Protein AF-A0AAV4D8Y0-F1 (afdb_monomer)

InterPro domains:
  IPR052632 MICOS complex subunit Mic19 [PTHR21588] (66-161)

Mean predicted aligned error: 19.9 Å

Secondary structure (DSSP, 8-state):
----------------S-------HHHHHHHTTPPP----------------PPPP----HHHHHHHHHHHHHHHHHHHHHHHHHHHHHHHHHHHHHHHHHHHHHHHHHHHHHHGGG--PPTTHHHHHHHHHHHHHTTT-GGGGHHHHHHHHHHHHHHHHHHHHHHHHT--

Foldseek 3Di:
DDDDDDPPDDDDDDDDDDPDPDDDPQNVCVVVVHDGDDDDDDDDDDDDDDDDDDDDDDDPPVVVVVVVVVVVVVVVVVVVVVVVVVVVVVVVVVVVVVVVVVVVVVVVVCCVVPVPVVPPPFLVVLVVVLVVQCVVQVPNSVVSVVSVVVSVVSVVVVVVVVVVVVVVVVD

pLDDT: mean 76.77, std 21.54, range [32.72, 98.38]

Radius of gyration: 41.79 Å; Cα contacts (8 Å, |Δi|>4): 29; chains: 1; bounding box: 73×34×120 Å

Solvent-accessible surface area (backbone atoms only — not comparable to full-atom values): 10918 Å² total; per-residue (Å²): 138,87,85,81,82,81,79,81,80,82,80,82,78,90,76,78,98,65,98,67,85,83,74,51,72,68,57,55,33,53,75,72,72,46,83,83,81,84,83,78,87,81,90,87,87,87,87,84,88,82,90,77,84,86,83,90,80,85,84,74,70,64,55,62,51,51,51,50,54,50,52,51,56,48,49,56,49,51,54,53,51,54,50,51,51,50,55,51,48,54,51,48,53,52,50,51,50,52,50,51,52,53,48,53,52,52,49,52,53,48,42,69,71,49,60,74,60,72,61,72,64,84,56,50,71,41,52,51,52,39,53,52,40,44,71,75,26,73,93,50,57,72,79,38,48,68,51,45,51,52,35,51,54,47,53,51,51,49,52,54,51,58,56,54,55,56,58,63,76,75,112

Structure (mmCIF, N/CA/C/O backbone):
data_AF-A0AAV4D8Y0-F1
#
_entry.id   AF-A0AAV4D8Y0-F1
#
loop_
_atom_site.group_PDB
_atom_site.id
_atom_site.type_symbol
_atom_site.label_atom_id
_atom_site.label_alt_id
_atom_site.label_comp_id
_atom_site.label_asym_id
_atom_site.label_entity_id
_atom_site.label_seq_id
_atom_site.pdbx_PDB_ins_code
_atom_site.Cartn_x
_atom_site.Cartn_y
_atom_site.Cartn_z
_atom_site.occupancy
_atom_site.B_iso_or_equiv
_atom_site.auth_seq_id
_atom_site.auth_comp_id
_atom_site.auth_asym_id
_atom_site.auth_atom_id
_atom_site.pdbx_PDB_model_num
ATOM 1 N N . MET A 1 1 ? -6.588 17.802 -16.890 1.00 46.97 1 MET A N 1
ATOM 2 C CA . MET A 1 1 ? -7.354 17.118 -17.956 1.00 46.97 1 MET A CA 1
ATOM 3 C C . MET A 1 1 ? -6.328 16.530 -18.912 1.00 46.97 1 MET A C 1
ATOM 5 O O . MET A 1 1 ? -5.431 17.258 -19.311 1.00 46.97 1 MET A O 1
ATOM 9 N N . GLY A 1 2 ? -6.334 15.205 -19.079 1.00 45.97 2 GLY A N 1
ATOM 10 C CA . GLY A 1 2 ? -5.173 14.416 -19.502 1.00 45.97 2 GLY A CA 1
ATOM 11 C C . GLY A 1 2 ? -4.809 14.517 -20.983 1.00 45.97 2 GLY A C 1
ATOM 12 O O . GLY A 1 2 ? -5.684 14.583 -21.840 1.00 45.97 2 GLY A O 1
ATOM 13 N N . SER A 1 3 ? -3.506 14.462 -21.260 1.00 48.34 3 SER A N 1
ATOM 14 C CA . SER A 1 3 ? -2.967 14.224 -22.597 1.00 48.34 3 SER A CA 1
ATOM 15 C C . SER A 1 3 ? -2.548 12.755 -22.662 1.00 48.34 3 SER A C 1
ATOM 17 O O . SER A 1 3 ? -1.558 12.355 -22.053 1.00 48.34 3 SER A O 1
ATOM 19 N N . GLY A 1 4 ? -3.380 11.922 -23.285 1.00 46.06 4 GLY A N 1
ATOM 20 C CA . GLY A 1 4 ? -3.102 10.502 -23.472 1.00 46.06 4 GLY A CA 1
ATOM 21 C C . GLY A 1 4 ? -2.186 10.297 -24.675 1.00 46.06 4 GLY A C 1
ATOM 22 O O . GLY A 1 4 ? -2.643 10.369 -25.813 1.00 46.06 4 GLY A O 1
ATOM 23 N N . GLU A 1 5 ? -0.904 10.023 -24.437 1.00 55.03 5 GLU A N 1
ATOM 24 C CA . GLU A 1 5 ? 0.006 9.548 -25.482 1.00 55.03 5 GLU A CA 1
ATOM 25 C C . GLU A 1 5 ? -0.397 8.131 -25.917 1.00 55.03 5 GLU A C 1
ATOM 27 O O . GLU A 1 5 ? -0.249 7.148 -25.185 1.00 55.03 5 GLU A O 1
ATOM 32 N N . SER A 1 6 ? -0.943 8.032 -27.129 1.00 56.94 6 SER A N 1
ATOM 33 C CA . SER A 1 6 ? -1.314 6.771 -27.767 1.00 56.94 6 SER A CA 1
ATOM 34 C C . SER A 1 6 ? -0.055 5.986 -28.148 1.00 56.94 6 SER A C 1
ATOM 36 O O . SER A 1 6 ? 0.582 6.246 -29.170 1.00 56.94 6 SER A O 1
ATOM 38 N N . LYS A 1 7 ? 0.312 5.000 -27.325 1.00 55.62 7 LYS A N 1
ATOM 39 C CA . LYS A 1 7 ? 1.340 4.008 -27.661 1.00 55.62 7 LYS A CA 1
ATOM 40 C C . LYS A 1 7 ? 0.783 3.070 -28.732 1.00 55.62 7 LYS A C 1
ATOM 42 O O . LYS A 1 7 ? 0.141 2.071 -28.411 1.00 55.62 7 LYS A O 1
ATOM 47 N N . ARG A 1 8 ? 1.023 3.374 -30.009 1.00 61.50 8 ARG A N 1
ATOM 48 C CA . ARG A 1 8 ? 0.844 2.389 -31.084 1.00 61.50 8 ARG A CA 1
ATOM 49 C C . ARG A 1 8 ? 1.855 1.262 -30.862 1.00 61.50 8 ARG A C 1
ATOM 51 O O . ARG A 1 8 ? 3.051 1.449 -31.057 1.00 61.50 8 ARG A O 1
ATOM 58 N N . ARG A 1 9 ? 1.373 0.106 -30.402 1.00 54.34 9 ARG A N 1
ATOM 59 C CA . ARG A 1 9 ? 2.133 -1.149 -30.381 1.00 54.34 9 ARG A CA 1
ATOM 60 C C . ARG A 1 9 ? 2.332 -1.573 -31.833 1.00 54.34 9 ARG A C 1
ATOM 62 O O . ARG A 1 9 ? 1.357 -1.889 -32.506 1.00 54.34 9 ARG A O 1
ATOM 69 N N . VAL A 1 10 ? 3.568 -1.547 -32.315 1.00 51.09 10 VAL A N 1
ATOM 70 C CA . VAL A 1 10 ? 3.920 -2.205 -33.574 1.00 51.09 10 VAL A CA 1
ATOM 71 C C . VAL A 1 10 ? 4.190 -3.661 -33.220 1.00 51.09 10 VAL A C 1
ATOM 73 O O . VAL A 1 10 ? 5.147 -3.956 -32.509 1.00 51.09 10 VAL A O 1
ATOM 76 N N . ILE A 1 11 ? 3.282 -4.546 -33.622 1.00 47.44 11 ILE A N 1
ATOM 77 C CA . ILE A 1 11 ? 3.501 -5.991 -33.592 1.00 47.44 11 ILE A CA 1
ATOM 78 C C . ILE A 1 11 ? 4.113 -6.312 -34.952 1.00 47.44 11 ILE A C 1
ATOM 80 O O . ILE A 1 11 ? 3.473 -6.081 -35.975 1.00 47.44 11 ILE A O 1
ATOM 84 N N . VAL A 1 12 ? 5.374 -6.736 -34.958 1.00 51.03 12 VAL A N 1
ATOM 85 C CA . VAL A 1 12 ? 6.006 -7.301 -36.151 1.00 51.03 12 VAL A CA 1
ATOM 86 C C . VAL A 1 12 ? 5.685 -8.786 -36.100 1.00 51.03 12 VAL A C 1
ATOM 88 O O . VAL A 1 12 ? 6.145 -9.483 -35.201 1.00 51.03 12 VAL A O 1
ATOM 91 N N . GLU A 1 13 ? 4.789 -9.226 -36.977 1.00 45.06 13 GLU A N 1
ATOM 92 C CA . GLU A 1 13 ? 4.567 -10.646 -37.221 1.00 45.06 13 GLU A CA 1
ATOM 93 C C . GLU A 1 13 ? 5.652 -11.106 -38.194 1.00 45.06 13 GLU A C 1
ATOM 95 O O . GLU A 1 13 ? 5.744 -10.602 -39.315 1.00 45.06 13 GLU A O 1
ATOM 100 N N . ASP A 1 14 ? 6.509 -12.013 -37.728 1.00 46.56 14 ASP A N 1
ATOM 101 C CA . ASP A 1 14 ? 7.538 -12.645 -38.544 1.00 46.56 14 ASP A CA 1
ATOM 102 C C . ASP A 1 14 ? 6.861 -13.609 -39.527 1.00 46.56 14 ASP A C 1
ATOM 104 O O . ASP A 1 14 ? 6.425 -14.697 -39.150 1.00 46.56 14 ASP A O 1
ATOM 108 N N . ALA A 1 15 ? 6.760 -13.187 -40.787 1.00 46.94 15 ALA A N 1
ATOM 109 C CA . ALA A 1 15 ? 6.364 -14.033 -41.903 1.00 46.94 15 ALA A CA 1
ATOM 110 C C . ALA A 1 15 ? 7.580 -14.266 -42.811 1.00 46.94 15 ALA A C 1
ATOM 112 O O . ALA A 1 15 ? 8.035 -13.372 -43.520 1.00 46.94 15 ALA A O 1
ATOM 113 N N . ASP A 1 16 ? 8.094 -15.492 -42.734 1.00 49.81 16 ASP A N 1
ATOM 114 C CA . ASP A 1 16 ? 8.653 -16.263 -43.844 1.00 49.81 16 ASP A CA 1
ATOM 115 C C . ASP A 1 16 ? 9.834 -15.652 -44.634 1.00 49.81 16 ASP A C 1
ATOM 117 O O . ASP A 1 16 ? 9.692 -15.059 -45.697 1.00 49.81 16 ASP A O 1
ATOM 121 N N . GLY A 1 17 ? 11.052 -15.958 -44.178 1.00 55.72 17 GLY A N 1
ATOM 122 C CA . GLY A 1 17 ? 11.998 -16.715 -45.013 1.00 55.72 17 GLY A CA 1
ATOM 123 C C . GLY A 1 17 ? 12.727 -16.044 -46.186 1.00 55.72 17 GLY A C 1
ATOM 124 O O . GLY A 1 17 ? 13.508 -16.737 -46.831 1.00 55.72 17 GLY A O 1
ATOM 125 N N . GLU A 1 18 ? 12.572 -14.747 -46.447 1.00 50.75 18 GLU A N 1
ATOM 126 C CA . GLU A 1 18 ? 13.480 -14.009 -47.341 1.00 50.75 18 GLU A CA 1
ATOM 127 C C . GLU A 1 18 ? 13.654 -12.566 -46.843 1.00 50.75 18 GLU A C 1
ATOM 129 O O . GLU A 1 18 ? 12.883 -11.661 -47.158 1.00 50.75 18 GLU A O 1
ATOM 134 N N . GLU A 1 19 ? 14.664 -12.348 -45.994 1.00 55.25 19 GLU A N 1
ATOM 135 C CA . GLU A 1 19 ? 14.939 -11.052 -45.367 1.00 55.25 19 GLU A CA 1
ATOM 136 C C . GLU A 1 19 ? 15.612 -10.090 -46.360 1.00 55.25 19 GLU A C 1
ATOM 138 O O . GLU A 1 19 ? 16.809 -9.803 -46.315 1.00 55.25 19 GLU A O 1
ATOM 143 N N . ILE A 1 20 ? 14.817 -9.570 -47.290 1.00 54.09 20 ILE A N 1
ATOM 144 C CA . ILE A 1 20 ? 15.138 -8.357 -48.035 1.00 54.09 20 ILE A CA 1
ATOM 145 C C . ILE A 1 20 ? 14.053 -7.346 -47.688 1.00 54.09 20 ILE A C 1
ATOM 147 O O . ILE A 1 20 ? 12.992 -7.301 -48.306 1.00 54.09 20 ILE A O 1
ATOM 151 N N . VAL A 1 21 ? 14.316 -6.503 -46.685 1.00 58.12 21 VAL A N 1
ATOM 152 C CA . VAL A 1 21 ? 13.459 -5.348 -46.395 1.00 58.12 21 VAL A CA 1
ATOM 153 C C . VAL A 1 21 ? 13.584 -4.366 -47.564 1.00 58.12 21 VAL A C 1
ATOM 155 O O . VAL A 1 21 ? 14.489 -3.532 -47.611 1.00 58.12 21 VAL A O 1
ATOM 158 N N . THR A 1 22 ? 12.694 -4.473 -48.552 1.00 55.41 22 THR A N 1
ATOM 159 C CA . THR A 1 22 ? 12.616 -3.528 -49.672 1.00 55.41 22 THR A CA 1
ATOM 160 C C . THR A 1 22 ? 12.072 -2.193 -49.185 1.00 55.41 22 THR A C 1
ATOM 162 O O . THR A 1 22 ? 10.864 -1.967 -49.112 1.00 55.41 22 THR A O 1
ATOM 165 N N . VAL A 1 23 ? 12.980 -1.284 -48.851 1.00 78.88 23 VAL A N 1
ATOM 166 C CA . VAL A 1 23 ? 12.641 0.104 -48.546 1.00 78.88 23 VAL A CA 1
ATOM 167 C C . VAL A 1 23 ? 12.409 0.854 -49.860 1.00 78.88 23 VAL A C 1
ATOM 169 O O . VAL A 1 23 ? 13.246 0.827 -50.761 1.00 78.88 23 VAL A O 1
ATOM 172 N N . THR A 1 24 ? 11.265 1.528 -49.989 1.00 76.38 24 THR A N 1
ATOM 173 C CA . THR A 1 24 ? 10.950 2.325 -51.184 1.00 76.38 24 THR A CA 1
ATOM 174 C C . THR A 1 24 ? 11.845 3.565 -51.276 1.00 76.38 24 THR A C 1
ATOM 176 O O . THR A 1 24 ? 12.195 4.174 -50.267 1.00 76.38 24 THR A O 1
ATOM 179 N N . GLU A 1 25 ? 12.186 3.986 -52.497 1.00 77.81 25 GLU A N 1
ATOM 180 C CA . GLU A 1 25 ? 13.077 5.132 -52.773 1.00 77.81 25 GLU A CA 1
ATOM 181 C C . GLU A 1 25 ? 12.653 6.429 -52.049 1.00 77.81 25 GLU A C 1
ATOM 183 O O . GLU A 1 25 ? 13.491 7.221 -51.618 1.00 77.81 25 GLU A O 1
ATOM 188 N N . ALA A 1 26 ? 11.346 6.630 -51.849 1.00 73.56 26 ALA A N 1
ATOM 189 C CA . ALA A 1 26 ? 10.807 7.757 -51.084 1.00 73.56 26 ALA A CA 1
ATOM 190 C C . ALA A 1 26 ? 11.217 7.713 -49.598 1.00 73.56 26 ALA A C 1
ATOM 192 O O . ALA A 1 26 ? 11.585 8.728 -49.007 1.00 73.56 26 ALA A O 1
ATOM 193 N N . VAL A 1 27 ? 11.212 6.522 -48.991 1.00 80.00 27 VAL A N 1
ATOM 194 C CA . VAL A 1 27 ? 11.626 6.322 -47.595 1.00 80.00 27 VAL A CA 1
ATOM 195 C C . VAL A 1 27 ? 13.140 6.499 -47.454 1.00 80.00 27 VAL A C 1
ATOM 197 O O . VAL A 1 27 ? 13.592 7.150 -46.513 1.00 80.00 27 VAL A O 1
ATOM 200 N N . VAL A 1 28 ? 13.927 6.025 -48.429 1.00 81.94 28 VAL A N 1
ATOM 201 C CA . VAL A 1 28 ? 15.386 6.244 -48.464 1.00 81.94 28 VAL A CA 1
ATOM 202 C C . VAL A 1 28 ? 15.724 7.736 -48.551 1.00 81.94 28 VAL A C 1
ATOM 204 O O . VAL A 1 28 ? 16.635 8.208 -47.868 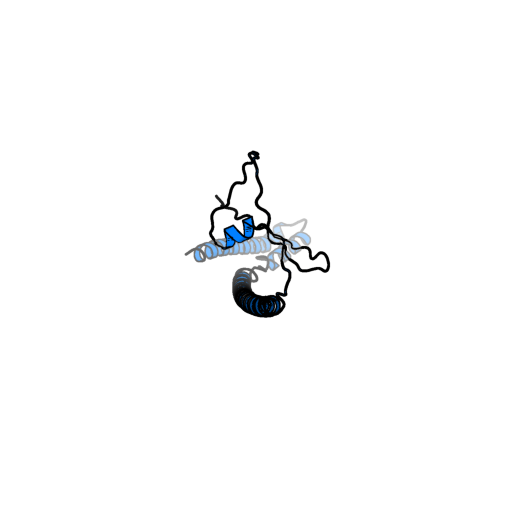1.00 81.94 28 VAL A O 1
ATOM 207 N N . ARG A 1 29 ? 14.981 8.513 -49.346 1.00 78.56 29 ARG A N 1
ATOM 208 C CA . ARG A 1 29 ? 15.179 9.968 -49.447 1.00 78.56 29 ARG A CA 1
ATOM 209 C C . ARG A 1 29 ? 14.870 10.704 -48.155 1.00 78.56 29 ARG A C 1
ATOM 211 O O . ARG A 1 29 ? 15.671 11.546 -47.751 1.00 78.56 29 ARG A O 1
ATOM 218 N N . ARG A 1 30 ? 13.790 10.328 -47.464 1.00 80.06 30 ARG A N 1
ATOM 219 C CA . ARG A 1 30 ? 13.475 10.867 -46.134 1.00 80.06 30 ARG A CA 1
ATOM 220 C C . ARG A 1 30 ? 14.550 10.535 -45.106 1.00 80.06 30 ARG A C 1
ATOM 222 O O . ARG A 1 30 ? 14.932 11.415 -44.343 1.00 80.06 30 ARG A O 1
ATOM 229 N N . MET A 1 31 ? 15.105 9.321 -45.131 1.00 82.38 31 MET A N 1
ATOM 230 C CA . MET A 1 31 ? 16.233 8.961 -44.261 1.00 82.38 31 MET A CA 1
ATOM 231 C C . MET A 1 31 ? 17.490 9.797 -44.529 1.00 82.38 31 MET A C 1
ATOM 233 O O . MET A 1 31 ? 18.245 10.074 -43.603 1.00 82.38 31 MET A O 1
ATOM 237 N N . LYS A 1 32 ? 17.706 10.227 -45.777 1.00 80.69 32 LYS A N 1
ATOM 238 C CA . LYS A 1 32 ? 18.814 11.117 -46.155 1.00 80.69 32 LYS A CA 1
ATOM 239 C C . LYS A 1 32 ? 18.500 12.609 -45.959 1.00 80.69 32 LYS A C 1
ATOM 241 O O . LYS A 1 32 ? 19.362 13.437 -46.237 1.00 80.69 32 LYS A O 1
ATOM 246 N N . GLY A 1 33 ? 17.296 12.964 -45.501 1.00 70.06 33 GLY A N 1
ATOM 247 C CA . GLY A 1 33 ? 16.866 14.355 -45.319 1.00 70.06 33 GLY A CA 1
ATOM 248 C C . GLY A 1 33 ? 16.634 15.125 -46.625 1.00 70.06 33 GLY A C 1
ATOM 249 O O . GLY A 1 33 ? 16.610 16.353 -46.605 1.00 70.06 33 GLY A O 1
ATOM 250 N N . LEU A 1 34 ? 16.480 14.429 -47.759 1.00 78.50 34 LEU A N 1
ATOM 251 C CA . LEU A 1 34 ? 16.135 15.056 -49.036 1.00 78.50 34 LEU A CA 1
ATOM 252 C C . LEU A 1 34 ? 14.609 15.226 -49.157 1.00 78.50 34 LEU A C 1
ATOM 254 O O . LEU A 1 34 ? 13.867 14.348 -48.709 1.00 78.50 34 LEU A O 1
ATOM 258 N N . PRO A 1 35 ? 14.128 16.316 -49.785 1.00 72.00 35 PRO A N 1
ATOM 259 C CA . PRO A 1 35 ? 12.701 16.519 -50.019 1.00 72.00 35 PRO A CA 1
ATOM 260 C C . PRO A 1 35 ? 12.124 15.443 -50.956 1.00 72.00 35 PRO A C 1
ATOM 262 O O . PRO A 1 35 ? 12.796 14.974 -51.881 1.00 72.00 35 PRO A O 1
ATOM 265 N N . ASP A 1 36 ? 10.871 15.049 -50.711 1.00 68.56 36 ASP A N 1
ATOM 266 C CA . ASP A 1 36 ? 10.131 14.120 -51.570 1.00 68.56 36 ASP A CA 1
ATOM 267 C C . ASP A 1 36 ? 9.883 14.754 -52.955 1.00 68.56 36 ASP A C 1
ATOM 269 O O . ASP A 1 36 ? 9.607 15.948 -53.067 1.00 68.56 36 ASP A O 1
ATOM 273 N N . ILE A 1 37 ? 10.008 13.958 -54.024 1.00 68.06 37 ILE A N 1
ATOM 274 C CA . ILE A 1 37 ? 9.764 14.426 -55.398 1.00 68.06 37 ILE A CA 1
ATOM 275 C C . ILE A 1 37 ? 8.360 13.986 -55.809 1.00 68.06 37 ILE A C 1
ATOM 277 O O . ILE A 1 37 ? 8.138 12.800 -56.065 1.00 68.06 37 ILE A O 1
ATOM 281 N N . ASP A 1 38 ? 7.433 14.937 -55.901 1.00 51.19 38 ASP A N 1
ATOM 282 C CA . ASP A 1 38 ? 6.092 14.707 -56.436 1.00 51.19 38 ASP A CA 1
ATOM 283 C C . ASP A 1 38 ? 6.166 14.332 -57.923 1.00 51.19 38 ASP A C 1
ATOM 285 O O . ASP A 1 38 ? 6.539 15.134 -58.781 1.00 51.19 38 ASP A O 1
ATOM 289 N N . LYS A 1 39 ? 5.798 13.089 -58.250 1.00 53.88 39 LYS A N 1
ATOM 290 C CA . LYS A 1 39 ? 5.548 12.667 -59.633 1.00 53.88 39 LYS A CA 1
ATOM 291 C C . LYS A 1 39 ? 4.105 13.004 -60.007 1.00 53.88 39 LYS A C 1
ATOM 293 O O . LYS A 1 39 ? 3.230 12.145 -59.948 1.00 53.88 39 LYS A O 1
ATOM 298 N N . THR A 1 40 ? 3.865 14.234 -60.449 1.00 36.59 40 THR A N 1
ATOM 299 C CA . THR A 1 40 ? 2.703 14.562 -61.286 1.00 36.59 40 THR A CA 1
ATOM 300 C C . THR A 1 40 ? 3.067 14.299 -62.747 1.00 36.59 40 THR A C 1
ATOM 302 O O . THR A 1 40 ? 4.089 14.753 -63.259 1.00 36.59 40 THR A O 1
ATOM 305 N N . GLY A 1 41 ? 2.283 13.445 -63.404 1.00 43.94 41 GLY A N 1
ATOM 306 C CA . GLY A 1 41 ? 2.549 13.006 -64.768 1.00 43.94 41 GLY A CA 1
ATOM 307 C C . GLY A 1 41 ? 2.157 14.039 -65.819 1.00 43.94 41 GLY A C 1
ATOM 308 O O . GLY A 1 41 ? 1.064 14.588 -65.755 1.00 43.94 41 GLY A O 1
ATOM 309 N N . THR A 1 42 ? 2.995 14.175 -66.852 1.00 32.94 42 THR A N 1
ATOM 310 C CA . THR A 1 42 ? 2.587 14.655 -68.180 1.00 32.94 42 THR A CA 1
ATOM 311 C C . THR A 1 42 ? 3.437 13.968 -69.252 1.00 32.94 42 THR A C 1
ATOM 313 O O . THR A 1 42 ? 4.663 13.936 -69.171 1.00 32.94 42 THR A O 1
ATOM 316 N N . LYS A 1 43 ? 2.771 13.384 -70.252 1.00 42.00 43 LYS A N 1
ATOM 317 C CA . LYS A 1 43 ? 3.369 12.839 -71.479 1.00 42.00 43 LYS A CA 1
ATOM 318 C C . LYS A 1 43 ? 3.806 13.984 -72.401 1.00 42.00 43 LYS A C 1
ATOM 320 O O . LYS A 1 43 ? 2.983 14.859 -72.630 1.00 42.00 43 LYS A O 1
ATOM 325 N N . GLN A 1 44 ? 4.973 13.892 -73.050 1.00 32.72 44 GLN A N 1
ATOM 326 C CA . GLN A 1 44 ? 5.118 14.290 -74.462 1.00 32.72 44 GLN A CA 1
ATOM 327 C C . GLN A 1 44 ? 6.378 13.691 -75.108 1.00 32.72 44 GLN A C 1
ATOM 329 O O . GLN A 1 44 ? 7.426 13.586 -74.479 1.00 32.72 44 GLN A O 1
ATOM 334 N N . ALA A 1 45 ? 6.232 13.272 -76.363 1.00 39.69 45 ALA A N 1
ATOM 335 C CA . ALA A 1 45 ? 7.221 12.594 -77.195 1.00 39.69 45 ALA A CA 1
ATOM 336 C C . ALA A 1 45 ? 7.783 13.529 -78.281 1.00 39.69 45 ALA A C 1
ATOM 338 O O . ALA A 1 45 ? 7.011 14.322 -78.814 1.00 39.69 45 ALA A O 1
ATOM 339 N N . SER A 1 46 ? 9.057 13.350 -78.671 1.00 33.22 46 SER A N 1
ATOM 340 C CA . SER A 1 46 ? 9.555 13.511 -80.059 1.00 33.22 46 SER A CA 1
ATOM 341 C C . SER A 1 46 ? 11.059 13.173 -80.198 1.00 33.22 46 SER A C 1
ATOM 343 O O . SER A 1 46 ? 11.887 13.684 -79.451 1.00 33.22 46 SER A O 1
ATOM 345 N N . HIS A 1 47 ? 11.369 12.313 -81.174 1.00 38.53 47 HIS A N 1
ATOM 346 C CA . HIS A 1 47 ? 12.663 11.764 -81.653 1.00 38.53 47 HIS A CA 1
ATOM 347 C C . HIS A 1 47 ? 13.418 12.748 -82.611 1.00 38.53 47 HIS A C 1
ATOM 349 O O . HIS A 1 47 ? 12.777 13.736 -82.971 1.00 38.53 47 HIS A O 1
ATOM 355 N N . PRO A 1 48 ? 14.689 12.537 -83.088 1.00 44.66 48 PRO A N 1
ATOM 356 C CA . PRO A 1 48 ? 15.267 11.241 -83.484 1.00 44.66 48 PRO A CA 1
ATOM 357 C C . PRO A 1 48 ? 16.771 10.949 -83.262 1.00 44.66 48 PRO A C 1
ATOM 359 O O . PRO A 1 48 ? 17.583 11.768 -82.850 1.00 44.66 48 PRO A O 1
ATOM 362 N N . SER A 1 49 ? 17.047 9.677 -83.555 1.00 38.03 49 SER A N 1
ATOM 363 C CA . SER A 1 49 ? 18.257 8.861 -83.599 1.00 38.03 49 SER A CA 1
ATOM 364 C C . SER A 1 49 ? 19.595 9.516 -83.951 1.00 38.03 49 SER A C 1
ATOM 366 O O . SER A 1 49 ? 19.740 10.120 -85.011 1.00 38.03 49 SER A O 1
ATOM 368 N N . THR A 1 50 ? 20.625 9.110 -83.204 1.00 33.38 50 THR A N 1
ATOM 369 C CA . THR A 1 50 ? 21.928 8.771 -83.791 1.00 33.38 50 THR A CA 1
ATOM 370 C C . THR A 1 50 ? 22.411 7.450 -83.203 1.00 33.38 50 THR A C 1
ATOM 372 O O . THR A 1 50 ? 22.454 7.259 -81.990 1.00 33.38 50 THR A O 1
ATOM 375 N N . ALA A 1 51 ? 22.699 6.510 -84.096 1.00 39.41 51 ALA A N 1
ATOM 376 C CA . ALA A 1 51 ? 23.137 5.161 -83.797 1.00 39.41 51 ALA A CA 1
ATOM 377 C C . ALA A 1 51 ? 24.553 5.138 -83.210 1.00 39.41 51 ALA A C 1
ATOM 379 O O . ALA A 1 51 ? 25.439 5.827 -83.710 1.00 39.41 51 ALA A O 1
ATOM 380 N N . SER A 1 52 ? 24.782 4.272 -82.223 1.00 36.56 52 SER A N 1
ATOM 381 C CA . SER A 1 52 ? 26.046 3.547 -82.040 1.00 36.56 52 SER A CA 1
ATOM 382 C C . SER A 1 52 ? 25.780 2.309 -81.185 1.00 36.56 52 SER A C 1
ATOM 384 O O . SER A 1 52 ? 25.246 2.401 -80.083 1.00 36.56 52 SER A O 1
ATOM 386 N N . ALA A 1 53 ? 26.079 1.145 -81.758 1.00 41.53 53 ALA A N 1
ATOM 387 C CA . ALA A 1 53 ? 25.886 -0.172 -81.167 1.00 41.53 53 ALA A CA 1
ATOM 388 C C . ALA A 1 53 ? 26.769 -0.390 -79.914 1.00 41.53 53 ALA A C 1
ATOM 390 O O . ALA A 1 53 ? 27.815 0.248 -79.786 1.00 41.53 53 ALA A O 1
ATOM 391 N N . PRO A 1 54 ? 26.368 -1.295 -79.001 1.00 45.69 54 PRO A N 1
ATOM 392 C CA . PRO A 1 54 ? 27.062 -1.540 -77.745 1.00 45.69 54 PRO A CA 1
ATOM 393 C C . PRO A 1 54 ? 28.249 -2.490 -77.935 1.00 45.69 54 PRO A C 1
ATOM 395 O O . PRO A 1 54 ? 28.113 -3.569 -78.509 1.00 45.69 54 PRO A O 1
ATOM 398 N N . THR A 1 55 ? 29.399 -2.126 -77.377 1.00 41.44 55 THR A N 1
ATOM 399 C CA . THR A 1 55 ? 30.521 -3.046 -77.159 1.00 41.44 55 THR A CA 1
ATOM 400 C C . THR A 1 55 ? 30.395 -3.630 -75.745 1.00 41.44 55 THR A C 1
ATOM 402 O O . THR A 1 55 ? 30.449 -2.855 -74.789 1.00 41.44 55 THR A O 1
ATOM 405 N N . PRO A 1 56 ? 30.220 -4.952 -75.551 1.00 59.31 56 PRO A N 1
ATOM 406 C CA . PRO A 1 56 ? 30.221 -5.553 -74.224 1.00 59.31 56 PRO A CA 1
ATOM 407 C C . PRO A 1 56 ? 31.605 -6.132 -73.900 1.00 59.31 56 PRO A C 1
ATOM 409 O O . PRO A 1 56 ? 32.067 -7.075 -74.539 1.00 59.31 56 PRO A O 1
ATOM 412 N N . SER A 1 57 ? 32.259 -5.593 -72.873 1.00 44.69 57 SER A N 1
ATOM 413 C CA . SER A 1 57 ? 33.400 -6.223 -72.193 1.00 44.69 57 SER A CA 1
ATOM 414 C C . SER A 1 57 ? 33.510 -5.691 -70.746 1.00 44.69 57 SER A C 1
ATOM 416 O O . SER A 1 57 ? 32.972 -4.631 -70.433 1.00 44.69 57 SER A O 1
ATOM 418 N N . PRO A 1 58 ? 34.051 -6.486 -69.806 1.00 52.94 58 PRO A N 1
ATOM 419 C CA . PRO A 1 58 ? 33.293 -6.973 -68.643 1.00 52.94 58 PRO A CA 1
ATOM 420 C C . PRO A 1 58 ? 33.461 -6.128 -67.359 1.00 52.94 58 PRO A C 1
ATOM 422 O O . PRO A 1 58 ? 34.569 -5.673 -67.078 1.00 52.94 58 PRO A O 1
ATOM 425 N N . PRO A 1 59 ? 32.432 -5.999 -66.489 1.00 55.62 59 PRO A N 1
ATOM 426 C CA . PRO A 1 59 ? 32.574 -5.404 -65.163 1.00 55.62 59 PRO A CA 1
ATOM 427 C C . PRO A 1 59 ? 32.445 -6.480 -64.073 1.00 55.62 59 PRO A C 1
ATOM 429 O O . PRO A 1 59 ? 31.372 -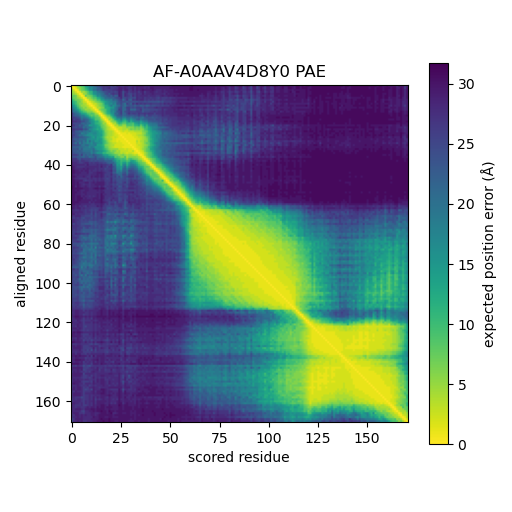6.664 -63.512 1.00 55.62 59 PRO A O 1
ATOM 432 N N . VAL A 1 60 ? 33.520 -7.207 -63.754 1.00 54.50 60 VAL A N 1
ATOM 433 C CA . VAL A 1 60 ? 33.468 -8.261 -62.706 1.00 54.50 60 VAL A CA 1
ATOM 434 C C . VAL A 1 60 ? 34.269 -7.913 -61.446 1.00 54.50 60 VAL A C 1
ATOM 436 O O . VAL A 1 60 ? 34.132 -8.581 -60.430 1.00 54.50 60 VAL A O 1
ATOM 439 N N . SER A 1 61 ? 35.066 -6.836 -61.465 1.00 61.72 61 SER A N 1
ATOM 440 C CA . SER A 1 61 ? 35.865 -6.432 -60.293 1.00 61.72 61 SER A CA 1
ATOM 441 C C . SER A 1 61 ? 35.171 -5.409 -59.387 1.00 61.72 61 SER A C 1
ATOM 443 O O . SER A 1 61 ? 35.423 -5.391 -58.188 1.00 61.72 61 SER A O 1
ATOM 445 N N . ARG A 1 62 ? 34.291 -4.560 -59.938 1.00 64.81 62 ARG A N 1
ATOM 446 C CA . ARG A 1 62 ? 33.622 -3.482 -59.181 1.00 64.81 62 ARG A CA 1
ATOM 447 C C . ARG A 1 62 ? 32.461 -3.977 -58.317 1.00 64.81 62 ARG A C 1
ATOM 449 O O . ARG A 1 62 ? 32.177 -3.371 -57.292 1.00 64.81 62 ARG A O 1
ATOM 456 N N . SER A 1 63 ? 31.803 -5.065 -58.715 1.00 73.12 63 SER A N 1
ATOM 457 C CA . SER A 1 63 ? 30.702 -5.675 -57.961 1.00 73.12 63 SER A CA 1
ATOM 458 C C . SER A 1 63 ? 31.189 -6.274 -56.641 1.00 73.12 63 SER A C 1
ATOM 460 O O . SER A 1 63 ? 30.674 -5.917 -55.593 1.00 73.12 63 SER A O 1
ATOM 462 N N . ALA A 1 64 ? 32.263 -7.069 -56.662 1.00 83.69 64 ALA A N 1
ATOM 463 C CA . ALA A 1 64 ? 32.818 -7.687 -55.454 1.00 83.69 64 ALA A CA 1
ATOM 464 C C . ALA A 1 64 ? 33.351 -6.669 -54.424 1.00 83.69 64 ALA A C 1
ATOM 466 O O . ALA A 1 64 ? 33.343 -6.925 -53.219 1.00 83.69 64 ALA A O 1
ATOM 467 N N . GLU A 1 65 ? 33.843 -5.517 -54.884 1.00 84.56 65 GLU A N 1
ATOM 468 C CA . GLU A 1 65 ? 34.290 -4.425 -54.014 1.00 84.56 65 GLU A CA 1
ATOM 469 C C . GLU A 1 65 ? 33.102 -3.669 -53.399 1.00 84.56 65 GLU A C 1
ATOM 471 O O . GLU A 1 65 ? 33.103 -3.396 -52.197 1.00 84.56 65 GLU A O 1
ATOM 476 N N . LEU A 1 66 ? 32.046 -3.432 -54.186 1.00 86.75 66 LEU A N 1
ATOM 477 C CA . LEU A 1 66 ? 30.780 -2.871 -53.714 1.00 86.75 66 LEU A CA 1
ATOM 478 C C . LEU A 1 66 ? 30.086 -3.792 -52.700 1.00 86.75 66 LEU A C 1
ATOM 480 O O . LEU A 1 66 ? 29.586 -3.313 -51.684 1.00 86.75 66 LEU A O 1
ATOM 484 N N . ASP A 1 67 ? 30.104 -5.105 -52.926 1.00 88.62 67 ASP A N 1
ATOM 485 C CA . ASP A 1 67 ? 29.533 -6.096 -52.012 1.00 88.62 67 ASP A CA 1
ATOM 486 C C . ASP A 1 67 ? 30.299 -6.133 -50.684 1.00 88.62 67 ASP A C 1
ATOM 488 O O . ASP A 1 67 ? 29.689 -6.133 -49.612 1.00 88.62 67 ASP A O 1
ATOM 492 N N . ARG A 1 68 ? 31.640 -6.074 -50.727 1.00 88.12 68 ARG A N 1
ATOM 493 C CA . ARG A 1 68 ? 32.460 -5.950 -49.512 1.00 88.12 68 ARG A CA 1
ATOM 494 C C . ARG A 1 68 ? 32.159 -4.658 -48.762 1.00 88.12 68 ARG A C 1
ATOM 496 O O . ARG A 1 68 ? 31.894 -4.727 -47.564 1.00 88.12 68 ARG A O 1
ATOM 503 N N . ALA A 1 69 ? 32.139 -3.512 -49.441 1.00 89.62 69 ALA A N 1
ATOM 504 C CA . ALA A 1 69 ? 31.814 -2.228 -48.818 1.00 89.62 69 ALA A CA 1
ATOM 505 C C . ALA A 1 69 ? 30.409 -2.241 -48.190 1.00 89.62 69 ALA A C 1
ATOM 507 O O . ALA A 1 69 ? 30.226 -1.808 -47.055 1.00 89.62 69 ALA A O 1
ATOM 508 N N . THR A 1 70 ? 29.431 -2.828 -48.881 1.00 91.94 70 THR A N 1
ATOM 509 C CA . THR A 1 70 ? 28.061 -2.981 -48.375 1.00 91.94 70 THR A CA 1
ATOM 510 C C . THR A 1 70 ? 28.013 -3.894 -47.150 1.00 91.94 70 THR A C 1
ATOM 512 O O . THR A 1 70 ? 27.311 -3.591 -46.189 1.00 91.94 70 THR A O 1
ATOM 515 N N . SER A 1 71 ? 28.775 -4.993 -47.142 1.00 91.62 71 SER A N 1
ATOM 516 C CA . SER A 1 71 ? 28.838 -5.908 -45.995 1.00 91.62 71 SER A CA 1
ATOM 517 C C . SER A 1 71 ? 29.452 -5.260 -44.750 1.00 91.62 71 SER A C 1
ATOM 519 O O . SER A 1 71 ? 29.001 -5.527 -43.640 1.00 91.62 71 SER A O 1
ATOM 521 N N . VAL A 1 72 ? 30.440 -4.376 -44.928 1.00 93.81 72 VAL A N 1
ATOM 522 C CA . VAL A 1 72 ? 31.056 -3.622 -43.828 1.00 93.81 72 VAL A CA 1
ATOM 523 C C . VAL A 1 72 ? 30.051 -2.634 -43.242 1.00 93.81 72 VAL A C 1
ATOM 525 O O . VAL A 1 72 ? 29.817 -2.662 -42.038 1.00 93.81 72 VAL A O 1
ATOM 528 N N . LEU A 1 73 ? 29.375 -1.851 -44.089 1.00 93.62 73 LEU A N 1
ATOM 529 C CA . LEU A 1 73 ? 28.352 -0.899 -43.644 1.00 93.62 73 LEU A CA 1
ATOM 530 C C . LEU A 1 73 ? 27.188 -1.584 -42.913 1.00 93.62 73 LEU A C 1
ATOM 532 O O . LEU A 1 73 ? 26.670 -1.046 -41.936 1.00 93.62 73 LEU A O 1
ATOM 536 N N . LYS A 1 74 ? 26.780 -2.778 -43.365 1.00 93.94 74 LYS A N 1
ATOM 537 C CA . LYS A 1 74 ? 25.750 -3.577 -42.684 1.00 93.94 74 LYS A CA 1
ATOM 538 C C . LYS A 1 74 ? 26.192 -3.997 -41.285 1.00 93.94 74 LYS A C 1
ATOM 540 O O . LYS A 1 74 ? 25.441 -3.778 -40.343 1.00 93.94 74 LYS A O 1
ATOM 545 N N . ARG A 1 75 ? 27.414 -4.515 -41.136 1.00 96.00 75 ARG A N 1
ATOM 546 C CA . ARG A 1 75 ? 27.957 -4.910 -39.825 1.00 96.00 75 ARG A CA 1
ATOM 547 C C . ARG A 1 75 ? 28.070 -3.733 -38.864 1.00 96.00 75 ARG A C 1
ATOM 549 O O . ARG A 1 75 ? 27.662 -3.849 -37.718 1.00 96.00 75 ARG A O 1
ATOM 556 N N . GLU A 1 76 ? 28.557 -2.584 -39.330 1.00 95.62 76 GLU A N 1
ATOM 557 C CA . GLU A 1 76 ? 28.638 -1.376 -38.498 1.00 95.62 76 GLU A CA 1
ATOM 558 C C . GLU A 1 76 ? 27.251 -0.918 -38.018 1.00 95.62 76 GLU A C 1
ATOM 560 O O . GLU A 1 76 ? 27.085 -0.513 -36.865 1.00 95.62 76 GLU A O 1
ATOM 565 N N . ALA A 1 77 ? 26.236 -1.017 -38.884 1.00 95.56 77 ALA A N 1
ATOM 566 C CA . ALA A 1 77 ? 24.856 -0.730 -38.513 1.00 95.56 77 ALA A CA 1
ATOM 567 C C . ALA A 1 77 ? 24.310 -1.756 -37.503 1.00 95.56 77 ALA A C 1
ATOM 569 O O . ALA A 1 77 ? 23.707 -1.358 -36.506 1.00 95.56 77 ALA A O 1
ATOM 570 N N . GLU A 1 78 ? 24.535 -3.052 -37.727 1.00 96.44 78 GLU A N 1
ATOM 571 C CA . GLU A 1 78 ? 24.154 -4.130 -36.804 1.00 96.44 78 GLU A CA 1
ATOM 572 C C . GLU A 1 78 ? 24.769 -3.912 -35.418 1.00 96.44 78 GLU A C 1
ATOM 574 O O . GLU A 1 78 ? 24.043 -3.880 -34.424 1.00 96.44 78 GLU A O 1
ATOM 579 N N . ASP A 1 79 ? 26.076 -3.659 -35.345 1.00 97.31 79 ASP A N 1
ATOM 580 C CA . ASP A 1 79 ? 26.789 -3.403 -34.092 1.00 97.31 79 ASP A CA 1
ATOM 581 C C . ASP A 1 79 ? 26.223 -2.181 -33.356 1.00 97.31 79 ASP A C 1
ATOM 583 O O . ASP A 1 79 ? 25.995 -2.222 -32.140 1.00 97.31 79 ASP A O 1
ATOM 587 N N . PHE A 1 80 ? 25.923 -1.105 -34.091 1.00 97.19 80 PHE A N 1
ATOM 588 C CA . PHE A 1 80 ? 25.296 0.091 -33.536 1.00 97.19 80 PHE A CA 1
ATOM 589 C C . PHE A 1 80 ? 23.915 -0.207 -32.936 1.00 97.19 80 PHE A C 1
ATOM 591 O O . PHE A 1 80 ? 23.623 0.199 -31.803 1.00 97.19 80 PHE A O 1
ATOM 598 N N . TYR A 1 81 ? 23.054 -0.929 -33.657 1.00 96.94 81 TYR A N 1
ATOM 599 C CA . TYR A 1 81 ? 21.713 -1.255 -33.171 1.00 96.94 81 TYR A CA 1
ATOM 600 C C . TYR A 1 81 ? 21.744 -2.254 -32.013 1.00 96.94 81 TYR A C 1
ATOM 602 O O . TYR A 1 81 ? 21.013 -2.070 -31.039 1.00 96.94 81 TYR A O 1
ATOM 610 N N . LEU A 1 82 ? 22.637 -3.243 -32.042 1.00 98.19 82 LEU A N 1
ATOM 611 C CA . LEU A 1 82 ? 22.847 -4.162 -30.923 1.00 98.19 82 LEU A CA 1
ATOM 612 C C . LEU A 1 82 ? 23.311 -3.421 -29.667 1.00 98.19 82 LEU A C 1
ATOM 614 O O . LEU A 1 82 ? 22.845 -3.712 -28.563 1.00 98.19 82 LEU A O 1
ATOM 618 N N . GLN A 1 83 ? 24.189 -2.425 -29.809 1.00 97.94 83 GLN A N 1
ATOM 619 C CA . GLN A 1 83 ? 24.594 -1.583 -28.686 1.00 97.94 83 GLN A CA 1
ATOM 620 C C . GLN A 1 83 ? 23.413 -0.781 -28.121 1.00 97.94 83 GLN A C 1
ATOM 622 O O . GLN A 1 83 ? 23.254 -0.704 -26.902 1.00 97.94 83 GLN A O 1
ATOM 627 N N . LYS A 1 84 ? 22.554 -0.222 -28.981 1.00 97.69 84 LYS A N 1
ATOM 628 C CA . LYS A 1 84 ? 21.339 0.486 -28.547 1.00 97.69 84 LYS A CA 1
ATOM 629 C C . LYS A 1 84 ? 20.355 -0.431 -27.830 1.00 97.69 84 LYS A C 1
ATOM 631 O O . LYS A 1 84 ? 19.797 -0.026 -26.814 1.00 97.69 84 LYS A O 1
ATOM 636 N N . ILE A 1 85 ? 20.159 -1.652 -28.326 1.00 98.31 85 ILE A N 1
ATOM 637 C CA . ILE A 1 85 ? 19.288 -2.644 -27.687 1.00 98.31 85 ILE A CA 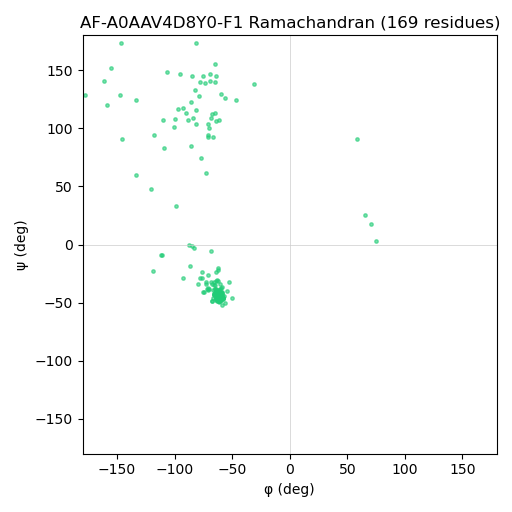1
ATOM 638 C C . ILE A 1 85 ? 19.818 -2.990 -26.295 1.00 98.31 85 ILE A C 1
ATOM 640 O O . ILE A 1 85 ? 19.041 -2.963 -25.343 1.00 98.31 85 ILE A O 1
ATOM 644 N N . ARG A 1 86 ? 21.129 -3.225 -26.151 1.00 98.25 86 ARG A N 1
ATOM 645 C CA . ARG A 1 86 ? 21.746 -3.496 -24.843 1.00 98.25 86 ARG A CA 1
ATOM 646 C C . ARG A 1 86 ? 21.551 -2.346 -23.856 1.00 98.25 86 ARG A C 1
ATOM 648 O O . ARG A 1 86 ? 21.065 -2.569 -22.756 1.00 98.25 86 ARG A O 1
ATOM 655 N N . ASP A 1 87 ? 21.819 -1.111 -24.271 1.00 98.25 87 ASP A N 1
ATOM 656 C CA . ASP A 1 87 ? 21.614 0.075 -23.425 1.00 98.25 87 ASP A CA 1
ATOM 657 C C . ASP A 1 87 ? 20.136 0.252 -23.018 1.00 98.25 87 ASP A C 1
ATOM 659 O O . ASP A 1 87 ? 19.830 0.581 -21.870 1.00 98.25 87 ASP A O 1
ATOM 663 N N . LEU A 1 88 ? 19.189 -0.022 -23.923 1.00 98.38 88 LEU A N 1
ATOM 664 C CA . LEU A 1 88 ? 17.761 -0.013 -23.593 1.00 98.38 88 LEU A CA 1
ATOM 665 C C . LEU A 1 88 ? 17.383 -1.117 -22.598 1.00 98.38 88 LEU A C 1
ATOM 667 O O . LEU A 1 88 ? 16.625 -0.850 -21.664 1.00 98.38 88 LEU A O 1
ATOM 671 N N . GLN A 1 89 ? 17.904 -2.330 -22.779 1.00 98.19 89 GLN A N 1
ATOM 672 C CA . GLN A 1 89 ? 17.682 -3.452 -21.867 1.00 98.19 89 GLN A CA 1
ATOM 673 C C . GLN A 1 89 ? 18.237 -3.146 -20.473 1.00 98.19 89 GLN A C 1
ATOM 675 O O . GLN A 1 89 ? 17.507 -3.273 -19.492 1.00 98.19 89 GLN A O 1
ATOM 680 N N . ASP A 1 90 ? 19.468 -2.643 -20.383 1.00 98.38 90 ASP A N 1
ATOM 681 C CA . ASP A 1 90 ? 20.111 -2.282 -19.116 1.00 98.38 90 ASP A CA 1
ATOM 682 C C . ASP A 1 90 ? 19.324 -1.200 -18.368 1.00 98.38 90 ASP A C 1
ATOM 684 O O . ASP A 1 90 ? 19.069 -1.308 -17.162 1.00 98.38 90 ASP A O 1
ATOM 688 N N . ARG A 1 91 ? 18.866 -0.164 -19.084 1.00 98.00 91 ARG A N 1
ATOM 689 C CA . ARG A 1 91 ? 18.000 0.877 -18.508 1.00 98.00 91 ARG A CA 1
ATOM 690 C C . ARG A 1 91 ? 16.675 0.306 -18.026 1.00 98.00 91 ARG A C 1
ATOM 692 O O . ARG A 1 91 ? 16.217 0.687 -16.952 1.00 98.00 91 ARG A O 1
ATOM 699 N N . ASN A 1 92 ? 16.061 -0.593 -18.792 1.00 98.19 92 ASN A N 1
ATOM 700 C CA . ASN A 1 92 ? 14.796 -1.214 -18.417 1.00 98.19 92 ASN A CA 1
ATOM 701 C C . ASN A 1 92 ? 14.945 -2.057 -17.144 1.00 98.19 92 ASN A C 1
ATOM 703 O O . ASN A 1 92 ? 14.173 -1.868 -16.208 1.00 98.19 92 ASN A O 1
ATOM 707 N N . ILE A 1 93 ? 15.988 -2.889 -17.069 1.00 98.38 93 ILE A N 1
ATOM 708 C CA . ILE A 1 93 ? 16.307 -3.704 -15.890 1.00 98.38 93 ILE A CA 1
ATOM 709 C C . ILE A 1 93 ? 16.537 -2.809 -14.670 1.00 98.38 93 ILE A C 1
ATOM 711 O O . ILE A 1 93 ? 15.993 -3.064 -13.594 1.00 98.38 93 ILE A O 1
ATOM 715 N N . ARG A 1 94 ? 17.303 -1.721 -14.827 1.00 97.50 94 ARG A N 1
ATOM 716 C CA . ARG A 1 94 ? 17.549 -0.766 -13.741 1.00 97.50 94 ARG A CA 1
ATOM 717 C C . ARG A 1 94 ? 16.257 -0.115 -13.250 1.00 97.50 94 ARG A C 1
ATOM 719 O O . ARG A 1 94 ? 16.057 -0.026 -12.041 1.00 97.50 94 ARG A O 1
ATOM 726 N N . LEU A 1 95 ? 15.393 0.320 -14.165 1.00 98.25 95 LEU A N 1
ATOM 727 C CA . LEU A 1 95 ? 14.102 0.913 -13.822 1.00 98.25 95 LEU A CA 1
ATOM 728 C C . LEU A 1 95 ? 13.203 -0.096 -13.108 1.00 98.25 95 LEU A C 1
ATOM 730 O O . LEU A 1 95 ? 12.695 0.212 -12.037 1.00 98.25 95 LEU A O 1
ATOM 734 N N . GLN A 1 96 ? 13.066 -1.311 -13.643 1.00 98.06 96 GLN A N 1
ATOM 735 C CA . GLN A 1 96 ? 12.285 -2.380 -13.018 1.00 98.06 96 GLN A CA 1
ATOM 736 C C . GLN A 1 96 ? 12.777 -2.681 -11.602 1.00 98.06 96 GLN A C 1
ATOM 738 O O . GLN A 1 96 ? 11.971 -2.777 -10.680 1.00 98.06 96 GLN A O 1
ATOM 743 N N . LYS A 1 97 ? 14.097 -2.768 -11.407 1.00 98.25 97 LYS A N 1
ATOM 744 C CA . LYS A 1 97 ? 14.696 -2.967 -10.086 1.00 98.25 97 LYS A CA 1
ATOM 745 C C . LYS A 1 97 ? 14.319 -1.840 -9.123 1.00 98.25 97 LYS A C 1
ATOM 747 O O . LYS A 1 97 ? 13.797 -2.118 -8.050 1.00 98.25 97 LYS A O 1
ATOM 752 N N . GLN A 1 98 ? 14.523 -0.585 -9.522 1.00 98.12 98 GLN A N 1
ATOM 753 C CA . GLN A 1 98 ? 14.182 0.574 -8.692 1.00 98.12 98 GLN A CA 1
ATOM 754 C C . GLN A 1 98 ? 12.684 0.633 -8.369 1.00 98.12 98 GLN A C 1
ATOM 756 O O . GLN A 1 98 ? 12.312 0.912 -7.232 1.00 98.12 98 GLN A O 1
ATOM 761 N N . THR A 1 99 ? 11.817 0.338 -9.340 1.00 97.81 99 THR A N 1
ATOM 762 C CA . THR A 1 99 ? 10.365 0.281 -9.137 1.00 97.81 99 THR A CA 1
ATOM 763 C C . THR A 1 99 ? 9.981 -0.812 -8.146 1.00 97.81 99 THR A C 1
ATOM 765 O O . THR A 1 99 ? 9.198 -0.548 -7.238 1.00 97.81 99 THR A O 1
ATOM 768 N N . ASN A 1 100 ? 10.550 -2.012 -8.274 1.00 97.94 100 ASN A N 1
ATOM 769 C CA . ASN A 1 100 ? 10.272 -3.118 -7.360 1.00 97.94 100 ASN A CA 1
ATOM 770 C C . ASN A 1 100 ? 10.747 -2.806 -5.933 1.00 97.94 100 ASN A C 1
ATOM 772 O O . ASN A 1 100 ? 10.023 -3.075 -4.978 1.00 97.94 100 ASN A O 1
ATOM 776 N N . GLU A 1 101 ? 11.928 -2.201 -5.784 1.00 97.62 101 GLU A N 1
ATOM 777 C CA . GLU A 1 101 ? 12.460 -1.767 -4.486 1.00 97.62 101 GLU A CA 1
ATOM 778 C C . GLU A 1 101 ? 11.557 -0.710 -3.836 1.00 97.62 101 GLU A C 1
ATOM 780 O O . GLU A 1 101 ? 11.166 -0.854 -2.679 1.00 97.62 101 GLU A O 1
ATOM 785 N N . GLN A 1 102 ? 11.160 0.323 -4.584 1.00 97.06 102 GLN A N 1
ATOM 786 C CA . GLN A 1 102 ? 10.259 1.361 -4.075 1.00 97.06 102 GLN A CA 1
ATOM 787 C C . GLN A 1 102 ? 8.869 0.818 -3.741 1.00 97.06 102 GLN A C 1
ATOM 789 O O . GLN A 1 102 ? 8.287 1.208 -2.731 1.00 97.06 102 GLN A O 1
ATOM 794 N N . PHE A 1 103 ? 8.346 -0.100 -4.553 1.00 97.94 103 PHE A N 1
ATOM 795 C CA . PHE A 1 103 ? 7.077 -0.759 -4.276 1.00 97.94 103 PHE A CA 1
ATOM 796 C C . PHE A 1 103 ? 7.148 -1.576 -2.985 1.00 97.94 103 PHE A C 1
ATOM 798 O O . PHE A 1 103 ? 6.267 -1.448 -2.142 1.00 97.94 103 PHE A O 1
ATOM 805 N N . ALA A 1 104 ? 8.213 -2.357 -2.785 1.00 96.75 104 ALA A N 1
ATOM 806 C CA . ALA A 1 104 ? 8.406 -3.123 -1.557 1.00 96.75 104 ALA A CA 1
ATOM 807 C C . ALA A 1 104 ? 8.475 -2.216 -0.316 1.00 96.75 104 ALA A C 1
ATOM 809 O O . ALA A 1 104 ? 7.863 -2.525 0.705 1.00 96.75 104 ALA A O 1
ATOM 810 N N . ILE A 1 105 ? 9.161 -1.072 -0.415 1.00 96.38 105 ILE A N 1
ATOM 811 C CA . ILE A 1 105 ? 9.204 -0.067 0.658 1.00 96.38 105 ILE A CA 1
ATOM 812 C C . ILE A 1 105 ? 7.802 0.492 0.935 1.00 96.38 105 ILE A C 1
ATOM 814 O O . ILE A 1 105 ? 7.382 0.551 2.090 1.00 96.38 105 ILE A O 1
ATOM 818 N N . ALA A 1 106 ? 7.058 0.865 -0.108 1.00 95.06 106 ALA A N 1
ATOM 819 C CA . ALA A 1 106 ? 5.704 1.395 0.033 1.00 95.06 106 ALA A CA 1
ATOM 820 C C . ALA A 1 106 ? 4.747 0.366 0.657 1.00 95.06 106 ALA A C 1
ATOM 822 O O . ALA A 1 106 ? 3.952 0.715 1.529 1.00 95.06 106 ALA A O 1
ATOM 823 N N . VAL A 1 107 ? 4.853 -0.907 0.264 1.00 94.50 107 VAL A N 1
ATOM 824 C CA . VAL A 1 107 ? 4.092 -2.007 0.869 1.00 94.50 107 VAL A CA 1
ATOM 825 C C . VAL A 1 107 ? 4.430 -2.135 2.350 1.00 94.50 107 VAL A C 1
ATOM 827 O O . VAL A 1 107 ? 3.509 -2.129 3.158 1.00 94.50 107 VAL A O 1
ATOM 830 N N . GLN A 1 108 ? 5.710 -2.153 2.734 1.00 91.25 108 GLN A N 1
ATOM 831 C CA . GLN A 1 108 ? 6.096 -2.215 4.150 1.00 91.25 108 GLN A CA 1
ATOM 832 C C . GLN A 1 108 ? 5.576 -1.019 4.960 1.00 91.25 108 GLN A C 1
ATOM 834 O O . GLN A 1 108 ? 5.172 -1.176 6.112 1.00 91.25 108 GLN A O 1
ATOM 839 N N . GLU A 1 109 ? 5.571 0.185 4.385 1.00 89.94 109 GLU A N 1
ATOM 840 C CA . GLU A 1 109 ? 5.046 1.373 5.058 1.00 89.94 109 GLU A CA 1
ATOM 841 C C . GLU A 1 109 ? 3.533 1.265 5.299 1.00 89.94 109 GLU A C 1
ATOM 843 O O . GLU A 1 109 ? 3.047 1.576 6.392 1.00 89.94 109 GLU A O 1
ATOM 848 N N . VAL A 1 110 ? 2.793 0.791 4.294 1.00 90.25 110 VAL A N 1
ATOM 849 C CA . VAL A 1 110 ? 1.357 0.517 4.404 1.00 90.25 110 VAL A CA 1
ATOM 850 C C . VAL A 1 110 ? 1.120 -0.597 5.418 1.00 90.25 110 VAL A C 1
ATOM 852 O O . VAL A 1 110 ? 0.313 -0.430 6.327 1.00 90.25 110 VAL A O 1
ATOM 855 N N . GLU A 1 111 ? 1.855 -1.701 5.348 1.00 86.12 111 GLU A N 1
ATOM 856 C CA . GLU A 1 111 ? 1.721 -2.799 6.300 1.00 86.12 111 GLU A CA 1
ATOM 857 C C . GLU A 1 111 ? 1.958 -2.327 7.737 1.00 86.12 111 GLU A C 1
ATOM 859 O O . GLU A 1 111 ? 1.128 -2.561 8.612 1.00 86.12 111 GLU A O 1
ATOM 864 N N . LYS A 1 112 ? 3.014 -1.550 7.987 1.00 84.62 112 LYS A N 1
ATOM 865 C CA . LYS A 1 112 ? 3.293 -0.983 9.314 1.00 84.62 112 LYS A CA 1
ATOM 866 C C . LYS A 1 112 ? 2.154 -0.100 9.838 1.00 84.62 112 LYS A C 1
ATOM 868 O O . LYS A 1 112 ? 1.890 -0.089 11.043 1.00 84.62 112 LYS A O 1
ATOM 873 N N . LYS A 1 113 ? 1.490 0.652 8.956 1.00 78.62 113 LYS A N 1
ATOM 874 C CA . LYS A 1 113 ? 0.373 1.543 9.310 1.00 78.62 113 LYS A CA 1
ATO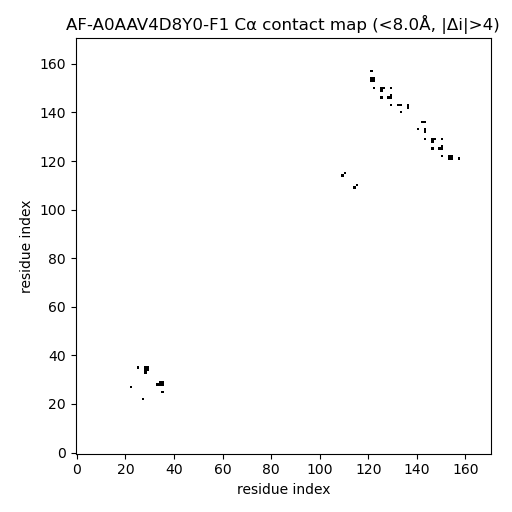M 875 C C . LYS A 1 113 ? -0.953 0.797 9.481 1.00 78.62 113 LYS A C 1
ATOM 877 O O . LYS A 1 113 ? -1.751 1.193 10.325 1.00 78.62 113 LYS A O 1
ATOM 882 N N . PHE A 1 114 ? -1.189 -0.262 8.708 1.00 74.94 114 PHE A N 1
ATOM 883 C CA . PHE A 1 114 ? -2.520 -0.856 8.552 1.00 74.94 114 PHE A CA 1
ATOM 884 C C . PHE A 1 114 ? -2.638 -2.318 9.015 1.00 74.94 114 PHE A C 1
ATOM 886 O O . PHE A 1 114 ? -3.731 -2.724 9.394 1.00 74.94 114 PHE A O 1
ATOM 893 N N . VAL A 1 115 ? -1.559 -3.106 9.087 1.00 64.00 115 VAL A N 1
ATOM 894 C CA . VAL A 1 115 ? -1.608 -4.503 9.586 1.00 64.00 115 VAL A CA 1
ATOM 895 C C . VAL A 1 115 ? -1.839 -4.553 11.103 1.00 64.00 115 VAL A C 1
ATOM 897 O O . VAL A 1 115 ? -2.508 -5.458 11.603 1.00 64.00 115 VAL A O 1
ATOM 900 N N . ASN A 1 116 ? -1.434 -3.505 11.831 1.00 56.62 116 ASN A N 1
ATOM 901 C CA . ASN A 1 116 ? -1.818 -3.295 13.235 1.00 56.62 116 ASN A CA 1
ATOM 902 C C . ASN A 1 116 ? -3.316 -2.969 13.414 1.00 56.62 116 ASN A C 1
ATOM 904 O O . ASN A 1 116 ? -3.803 -2.897 14.539 1.00 56.62 116 ASN A O 1
ATOM 908 N N . VAL A 1 117 ? -4.059 -2.797 12.313 1.00 54.59 117 VAL A N 1
ATOM 909 C CA . VAL A 1 117 ? -5.524 -2.686 12.288 1.00 54.59 117 VAL A CA 1
ATOM 910 C C . VAL A 1 117 ? -6.155 -4.035 11.914 1.00 54.59 117 VAL A C 1
ATOM 912 O O . VAL A 1 117 ? -7.256 -4.108 11.384 1.00 54.59 117 VAL A O 1
ATOM 915 N N . THR A 1 118 ? -5.539 -5.145 12.316 1.00 51.59 118 THR A N 1
ATOM 916 C CA . THR A 1 118 ? -6.333 -6.250 12.878 1.00 51.59 118 THR A CA 1
ATOM 917 C C . THR A 1 118 ? -6.794 -5.814 14.270 1.00 51.59 118 THR A C 1
ATOM 919 O O . THR A 1 118 ? -6.386 -6.350 15.295 1.00 51.59 118 THR A O 1
ATOM 922 N N . ALA A 1 119 ? -7.569 -4.726 14.314 1.00 58.94 119 ALA A N 1
ATOM 923 C CA . ALA A 1 119 ? -8.025 -4.126 15.550 1.00 58.94 119 ALA A CA 1
ATOM 924 C C . ALA A 1 119 ? -8.864 -5.178 16.269 1.00 58.94 119 ALA A C 1
ATOM 926 O O . ALA A 1 119 ? -9.969 -5.494 15.826 1.00 58.94 119 ALA A O 1
ATOM 927 N N . SER A 1 120 ? -8.310 -5.739 17.348 1.00 63.59 120 SER A N 1
ATOM 928 C CA . SER A 1 120 ? -9.084 -6.551 18.277 1.00 63.59 120 SER A CA 1
ATOM 929 C C . SER A 1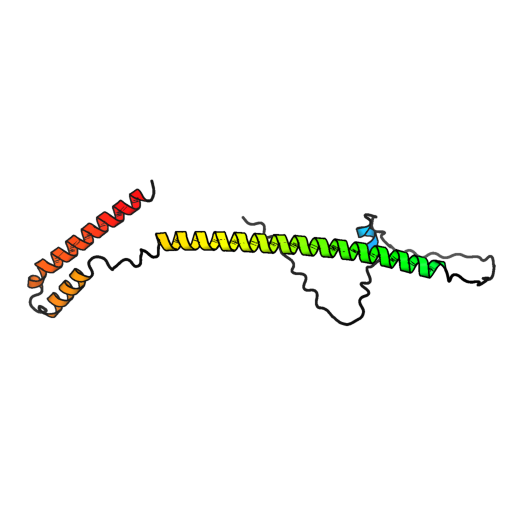 120 ? -10.378 -5.788 18.569 1.00 63.59 120 SER A C 1
ATOM 931 O O . SER A 1 120 ? -10.300 -4.591 18.890 1.00 63.59 120 SER A O 1
ATOM 933 N N . PRO A 1 121 ? -11.556 -6.399 18.346 1.00 77.12 121 PRO A N 1
ATOM 934 C CA . PRO A 1 121 ? -12.809 -5.681 18.456 1.00 77.12 121 PRO A CA 1
ATOM 935 C C . PRO A 1 121 ? -12.893 -5.060 19.848 1.00 77.12 121 PRO A C 1
ATOM 937 O O . PRO A 1 121 ? -12.673 -5.705 20.874 1.00 77.12 121 PRO A O 1
ATOM 940 N N . VAL A 1 122 ? -13.133 -3.753 19.873 1.00 86.88 122 VAL A N 1
ATOM 941 C CA . VAL A 1 122 ? -13.085 -2.981 21.109 1.00 86.88 122 VAL A CA 1
ATOM 942 C C . VAL A 1 122 ? -14.106 -3.555 22.094 1.00 86.88 122 VAL A C 1
ATOM 944 O O . VAL A 1 122 ? -15.276 -3.717 21.753 1.00 86.88 122 VAL A O 1
ATOM 947 N N . CYS A 1 123 ? -13.665 -3.830 23.324 1.00 93.38 123 CYS A N 1
ATOM 948 C CA . CYS A 1 123 ? -14.506 -4.350 24.405 1.00 93.38 123 CYS A CA 1
ATOM 949 C C . CYS A 1 123 ? -15.075 -5.764 24.157 1.00 93.38 123 CYS A C 1
ATOM 951 O O . CYS A 1 123 ? -16.106 -6.094 24.743 1.00 93.38 123 CYS A O 1
ATOM 953 N N . GLN A 1 124 ? -14.418 -6.602 23.339 1.00 92.94 124 GLN A N 1
ATOM 954 C CA . GLN A 1 124 ? -14.887 -7.953 22.981 1.00 92.94 124 GLN A CA 1
ATOM 955 C C . GLN A 1 124 ? -15.280 -8.816 24.191 1.00 92.94 124 GLN A C 1
ATOM 957 O O . GLN A 1 124 ? -16.357 -9.410 24.203 1.00 92.94 124 GLN A O 1
ATOM 962 N N . ASP A 1 125 ? -14.455 -8.843 25.240 1.00 93.38 125 ASP A N 1
ATOM 963 C CA . ASP A 1 125 ? -14.725 -9.653 26.436 1.00 93.38 125 ASP A CA 1
ATOM 964 C C . ASP A 1 125 ? -15.981 -9.189 27.183 1.00 93.38 125 ASP A C 1
ATOM 966 O O . ASP A 1 125 ? -16.760 -9.994 27.693 1.00 93.38 125 ASP A O 1
ATOM 970 N N . LEU A 1 126 ? -16.198 -7.872 27.248 1.00 95.69 126 LEU A N 1
ATOM 971 C CA . LEU A 1 126 ? -17.389 -7.295 27.869 1.00 95.69 126 LEU A CA 1
ATOM 972 C C . LEU A 1 126 ? -18.625 -7.546 27.005 1.00 95.69 126 LEU A C 1
ATOM 974 O O . LEU A 1 126 ? -19.679 -7.862 27.547 1.00 95.69 126 LEU A O 1
ATOM 978 N N . GLN A 1 127 ? -18.492 -7.474 25.678 1.00 95.56 127 GLN A N 1
ATOM 979 C CA . GLN A 1 127 ? -19.564 -7.823 24.749 1.00 95.56 127 GLN A CA 1
ATOM 980 C C . GLN A 1 127 ? -20.023 -9.274 24.952 1.00 95.56 127 GLN A C 1
ATOM 982 O O . GLN A 1 127 ? -21.225 -9.523 25.052 1.00 95.56 127 GLN A O 1
ATOM 987 N N . ALA A 1 128 ? -19.083 -10.218 25.063 1.00 96.19 128 ALA A N 1
ATOM 988 C CA . ALA A 1 128 ? -19.392 -11.623 25.319 1.00 96.19 128 ALA A CA 1
ATOM 989 C C . ALA A 1 128 ? -20.151 -11.805 26.646 1.00 96.19 128 ALA A C 1
ATOM 991 O O . ALA A 1 128 ? -21.204 -12.438 26.668 1.00 96.19 128 ALA A O 1
ATOM 992 N N . LYS A 1 129 ? -19.685 -11.164 27.726 1.00 96.69 129 LYS A N 1
ATOM 993 C CA . LYS A 1 129 ? -20.331 -11.231 29.049 1.00 96.69 129 LYS A CA 1
ATOM 994 C C . LYS A 1 129 ? -21.721 -10.593 29.086 1.00 96.69 129 LYS A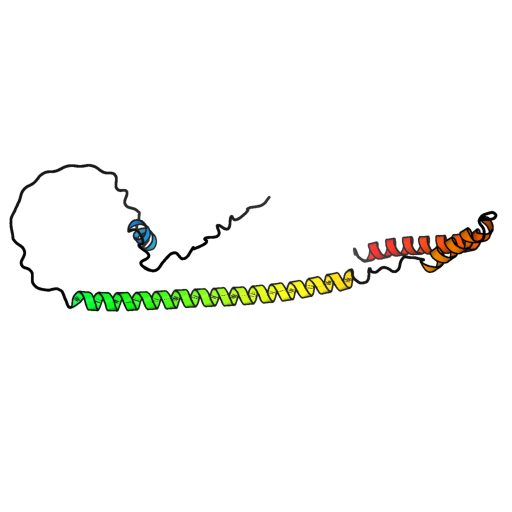 C 1
ATOM 996 O O . LYS A 1 129 ? -22.598 -11.078 29.796 1.00 96.69 129 LYS A O 1
ATOM 1001 N N . VAL A 1 130 ? -21.948 -9.512 28.336 1.00 97.56 130 VAL A N 1
ATOM 1002 C CA . VAL A 1 130 ? -23.283 -8.901 28.209 1.00 97.56 130 VAL A CA 1
ATOM 1003 C C . VAL A 1 130 ? -24.252 -9.873 27.536 1.00 97.56 130 VAL A C 1
ATOM 1005 O O . VAL A 1 130 ? -25.369 -10.053 28.021 1.00 97.56 130 VAL A O 1
ATOM 1008 N N . LEU A 1 131 ? -23.824 -10.517 26.446 1.00 97.19 131 LEU A N 1
ATOM 1009 C CA . LEU A 1 131 ? -24.645 -11.502 25.739 1.00 97.19 131 LEU A CA 1
ATOM 1010 C C . LEU A 1 131 ? -24.959 -12.713 26.622 1.00 97.19 131 LEU A C 1
ATOM 1012 O O . LEU A 1 131 ? -26.118 -13.111 26.707 1.00 97.19 131 LEU A O 1
ATOM 1016 N N . GLU A 1 132 ? -23.955 -13.252 27.311 1.00 97.50 132 GLU A N 1
ATOM 1017 C CA . GLU A 1 132 ? -24.120 -14.359 28.256 1.00 97.50 132 GLU A CA 1
ATOM 1018 C C . GLU A 1 132 ? -25.108 -14.002 29.378 1.00 97.50 132 GLU A C 1
ATOM 1020 O O . GLU A 1 132 ? -26.015 -14.777 29.682 1.00 97.50 132 GLU A O 1
ATOM 1025 N N . CYS A 1 133 ? -25.010 -12.791 29.937 1.00 97.88 133 CYS A N 1
ATOM 1026 C CA . CYS A 1 133 ? -25.911 -12.352 30.997 1.00 97.88 133 CYS A CA 1
ATOM 1027 C C . CYS A 1 133 ? -27.371 -12.281 30.533 1.00 97.88 133 CYS A C 1
ATOM 1029 O O . CYS A 1 133 ? -28.255 -12.773 31.237 1.00 97.88 133 CYS A O 1
ATOM 1031 N N . TYR A 1 134 ? -27.638 -11.709 29.355 1.00 97.75 134 TYR A N 1
ATOM 1032 C CA . TYR A 1 134 ? -29.004 -11.634 28.830 1.00 97.75 134 TYR A CA 1
ATOM 1033 C C . TYR A 1 134 ? -29.574 -13.006 28.468 1.00 97.75 134 TYR A C 1
ATOM 1035 O O . TYR A 1 134 ? -30.766 -13.230 28.664 1.00 97.75 134 TYR A O 1
ATOM 1043 N N . GLN A 1 135 ? -28.7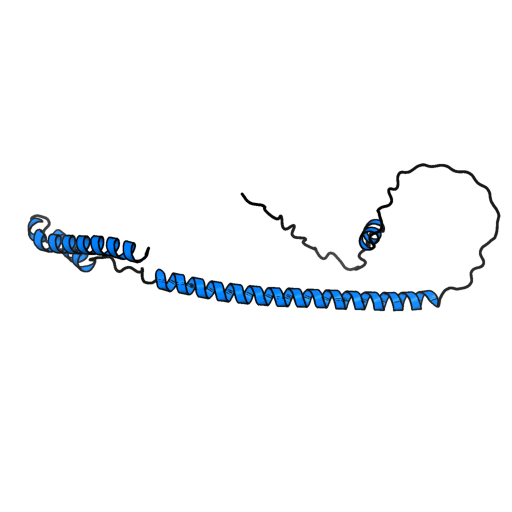38 -13.930 27.985 1.00 97.19 135 GLN A N 1
ATOM 1044 C CA . GLN A 1 135 ? -29.157 -15.313 27.741 1.00 97.19 135 GLN A CA 1
ATOM 1045 C C . GLN A 1 135 ? -29.546 -16.021 29.045 1.00 97.19 135 GLN A C 1
ATOM 1047 O O . GLN A 1 135 ? -30.538 -16.746 29.070 1.00 97.19 135 GLN A O 1
ATOM 1052 N N . ALA A 1 136 ? -28.814 -15.773 30.134 1.00 96.94 136 ALA A N 1
ATOM 1053 C CA . ALA A 1 136 ? -29.114 -16.340 31.447 1.00 96.94 136 ALA A CA 1
ATOM 1054 C C . ALA A 1 136 ? -30.306 -15.6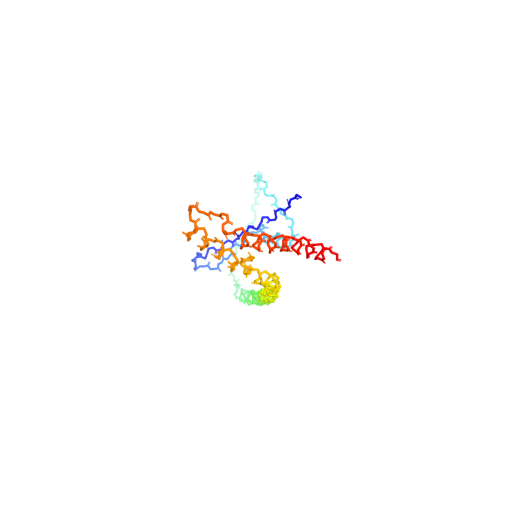65 32.160 1.00 96.94 136 ALA A C 1
ATOM 1056 O O . ALA A 1 136 ? -30.989 -16.317 32.944 1.00 96.94 136 ALA A O 1
ATOM 1057 N N . ASN A 1 137 ? -30.577 -14.379 31.895 1.00 95.62 137 ASN A N 1
ATOM 1058 C CA . ASN A 1 137 ? -31.570 -13.562 32.612 1.00 95.62 137 ASN A CA 1
ATOM 1059 C C . ASN A 1 137 ? -32.672 -13.011 31.686 1.00 95.62 137 ASN A C 1
ATOM 1061 O O . ASN A 1 137 ? -33.004 -11.826 31.737 1.00 95.62 137 ASN A O 1
ATOM 1065 N N . GLY A 1 138 ? -33.258 -13.855 30.831 1.00 93.19 138 GLY A N 1
ATOM 1066 C CA . GLY A 1 138 ? -34.247 -13.418 29.833 1.00 93.19 138 GLY A CA 1
ATOM 1067 C C . GLY A 1 138 ? -35.517 -12.770 30.412 1.00 93.19 138 GLY A C 1
ATOM 1068 O O . GLY A 1 138 ? -36.058 -11.843 29.814 1.00 93.19 138 GLY A O 1
ATOM 1069 N N . SER A 1 139 ? -35.982 -13.216 31.584 1.00 95.00 139 SER A N 1
ATOM 1070 C CA . SER A 1 139 ? -37.139 -12.634 32.287 1.00 95.00 139 SER A CA 1
ATOM 1071 C C . SER A 1 139 ? -36.780 -11.451 33.191 1.00 95.00 139 SER A C 1
ATOM 1073 O O . SER A 1 139 ? -37.661 -10.679 33.559 1.00 95.00 139 SER A O 1
ATOM 1075 N N . GLU A 1 140 ? -35.502 -11.299 33.547 1.00 95.69 140 GLU A N 1
ATOM 1076 C CA . GLU A 1 140 ? -35.014 -10.298 34.506 1.00 95.69 140 GLU A CA 1
ATOM 1077 C C . GLU A 1 140 ? -33.766 -9.558 33.974 1.00 95.69 140 GLU A C 1
ATOM 1079 O O . GLU A 1 140 ? -32.703 -9.565 34.602 1.00 95.69 140 GLU A O 1
ATOM 1084 N N . PRO A 1 141 ? -33.863 -8.867 32.821 1.00 94.62 141 PRO A N 1
ATOM 1085 C CA . PRO A 1 141 ? -32.712 -8.248 32.152 1.00 94.62 141 PRO A CA 1
ATOM 1086 C C . PRO A 1 141 ? -32.022 -7.151 32.979 1.00 94.62 141 PRO A C 1
ATOM 1088 O O . PRO A 1 141 ? -30.859 -6.826 32.739 1.00 94.62 141 PRO A O 1
ATOM 1091 N N . LEU A 1 142 ? -32.709 -6.582 33.975 1.00 96.06 142 LEU A N 1
ATOM 1092 C CA . LEU A 1 142 ? -32.155 -5.565 34.875 1.00 96.06 142 LEU A CA 1
ATOM 1093 C C . LEU A 1 142 ? -30.991 -6.095 35.730 1.00 96.06 142 LEU A C 1
ATOM 1095 O O . LEU A 1 142 ? -30.111 -5.310 36.098 1.00 96.06 142 LEU A O 1
ATOM 1099 N N . ASN A 1 143 ? -30.915 -7.412 35.963 1.00 96.88 143 ASN A N 1
ATOM 1100 C CA . ASN A 1 143 ? -29.781 -8.050 36.643 1.00 96.88 143 ASN A CA 1
ATOM 1101 C C . ASN A 1 143 ? -28.464 -7.877 35.859 1.00 96.88 143 ASN A C 1
ATOM 1103 O O . ASN A 1 143 ? -27.382 -7.898 36.443 1.00 96.88 143 ASN A O 1
ATOM 1107 N N . CYS A 1 144 ? -28.539 -7.618 34.549 1.00 97.88 144 CYS A N 1
ATOM 1108 C CA . CYS A 1 144 ? -27.381 -7.377 33.687 1.00 97.88 144 CYS A CA 1
ATOM 1109 C C . CYS A 1 144 ? -26.921 -5.912 33.648 1.00 97.88 144 CYS A C 1
ATOM 1111 O O . CYS A 1 144 ? -25.933 -5.593 32.985 1.00 97.88 144 CYS A O 1
ATOM 1113 N N . SER A 1 145 ? -27.590 -5.003 34.365 1.00 97.44 145 SER A N 1
ATOM 1114 C CA . SER A 1 145 ? -27.283 -3.563 34.345 1.00 97.44 145 SER A CA 1
ATOM 1115 C C . SER A 1 145 ? -25.817 -3.248 34.667 1.00 97.44 145 SER A C 1
ATOM 1117 O O . SER A 1 145 ? -25.201 -2.420 33.996 1.00 97.44 145 SER A O 1
ATOM 1119 N N . ALA A 1 146 ? -25.216 -3.951 35.631 1.00 97.62 146 ALA A N 1
ATOM 1120 C CA . ALA A 1 146 ? -23.818 -3.753 36.003 1.00 97.62 146 ALA A CA 1
ATOM 1121 C C . ALA A 1 146 ? -22.845 -4.061 34.846 1.00 97.62 146 ALA A C 1
ATOM 1123 O O . ALA A 1 146 ? -21.962 -3.252 34.550 1.00 97.62 146 ALA A O 1
ATOM 1124 N N . ILE A 1 147 ? -23.019 -5.198 34.156 1.00 97.44 147 ILE A N 1
ATOM 1125 C CA . ILE A 1 147 ? -22.128 -5.598 33.054 1.00 97.44 147 ILE A CA 1
ATOM 1126 C C . ILE A 1 147 ? -22.357 -4.746 31.798 1.00 97.44 147 ILE A C 1
ATOM 1128 O O . ILE A 1 147 ? -21.404 -4.398 31.101 1.00 97.44 147 ILE A O 1
ATOM 1132 N N . VAL A 1 148 ? -23.599 -4.324 31.555 1.00 97.75 148 VAL A N 1
ATOM 1133 C CA . VAL A 1 148 ? -23.952 -3.413 30.458 1.00 97.75 148 VAL A CA 1
ATOM 1134 C C . VAL A 1 148 ? -23.322 -2.034 30.665 1.00 97.75 148 VAL A C 1
ATOM 1136 O O . VAL A 1 148 ? -22.744 -1.484 29.730 1.00 97.75 148 VAL A O 1
ATOM 1139 N N . ASN A 1 149 ? -23.344 -1.501 31.890 1.00 97.81 149 ASN A N 1
ATOM 1140 C CA . ASN A 1 149 ? -22.689 -0.229 32.211 1.00 97.81 149 ASN A CA 1
ATOM 1141 C C . ASN A 1 149 ? -21.165 -0.303 32.037 1.00 97.81 149 ASN A C 1
ATOM 1143 O O . ASN A 1 149 ? -20.547 0.641 31.533 1.00 97.81 149 ASN A O 1
ATOM 1147 N N . ALA A 1 150 ? -20.551 -1.431 32.406 1.00 97.00 150 ALA A N 1
ATOM 1148 C CA . ALA A 1 150 ? -19.127 -1.663 32.177 1.00 97.00 150 ALA A CA 1
ATOM 1149 C C . ALA A 1 150 ? -18.790 -1.690 30.674 1.00 97.00 150 ALA A C 1
ATOM 1151 O O . ALA A 1 150 ? -17.825 -1.052 30.247 1.00 97.00 150 ALA A O 1
ATOM 1152 N N . PHE A 1 151 ? -19.610 -2.367 29.863 1.00 97.25 151 PHE A N 1
ATOM 1153 C CA . PHE A 1 151 ? -19.474 -2.375 28.406 1.00 97.25 151 PHE A CA 1
ATOM 1154 C C . PHE A 1 151 ? -19.624 -0.970 27.804 1.00 97.25 151 PHE A C 1
ATOM 1156 O O . PHE A 1 151 ? -18.746 -0.538 27.057 1.00 97.25 151 PHE A O 1
ATOM 1163 N N . ALA A 1 152 ? -20.668 -0.225 28.179 1.00 96.38 152 ALA A N 1
ATOM 1164 C CA . ALA A 1 152 ? -20.900 1.139 27.700 1.00 96.38 152 ALA A CA 1
ATOM 1165 C C . ALA A 1 152 ? -19.716 2.067 28.022 1.00 96.38 152 ALA A C 1
ATOM 1167 O O . ALA A 1 152 ? -19.182 2.732 27.137 1.00 96.38 152 ALA A O 1
ATOM 1168 N N . THR A 1 153 ? -19.219 2.010 29.261 1.00 97.12 153 THR A N 1
ATOM 1169 C CA . THR A 1 153 ? -18.042 2.778 29.695 1.00 97.12 153 THR A CA 1
ATOM 1170 C C . THR A 1 153 ? -16.805 2.447 28.856 1.00 97.12 153 THR A C 1
ATOM 1172 O O . THR A 1 153 ? -16.028 3.336 28.507 1.00 97.12 153 THR A O 1
ATOM 1175 N N . CYS A 1 154 ? -16.600 1.169 28.531 1.00 95.75 154 CYS A N 1
ATOM 1176 C CA . CYS A 1 154 ? -15.495 0.744 27.678 1.00 95.75 154 CYS A CA 1
ATOM 1177 C C . CYS A 1 154 ? -15.626 1.322 26.256 1.00 95.75 154 CYS A C 1
ATOM 1179 O O . CYS A 1 154 ? -14.661 1.886 25.732 1.00 95.75 154 CYS A O 1
ATOM 1181 N N . VAL A 1 155 ? -16.823 1.258 25.660 1.00 94.62 155 VAL A N 1
ATOM 1182 C CA . VAL A 1 155 ? -17.098 1.797 24.318 1.00 94.62 155 VAL A CA 1
ATOM 1183 C C . VAL A 1 155 ? -16.891 3.310 24.273 1.00 94.62 155 VAL A C 1
ATOM 1185 O O . VAL A 1 155 ? -16.263 3.815 23.341 1.00 94.62 155 VAL A O 1
ATOM 1188 N N . ASP A 1 156 ? -17.357 4.040 25.284 1.00 95.06 156 ASP A N 1
ATOM 1189 C CA . ASP A 1 156 ? -17.205 5.494 25.342 1.00 95.06 156 ASP A CA 1
ATOM 1190 C C . ASP A 1 156 ? -15.737 5.907 25.464 1.00 95.06 156 ASP A C 1
ATOM 1192 O O . ASP A 1 156 ? -15.275 6.779 24.724 1.00 95.06 156 ASP A O 1
ATOM 1196 N N . ARG A 1 157 ? -14.956 5.225 26.313 1.00 93.31 157 ARG A N 1
ATOM 1197 C CA . ARG A 1 157 ? -13.504 5.457 26.392 1.00 93.31 157 ARG A CA 1
ATOM 1198 C C . ARG A 1 157 ? -12.821 5.211 25.054 1.00 93.31 157 ARG A C 1
ATOM 1200 O O . ARG A 1 157 ? -11.977 6.005 24.646 1.00 93.31 157 ARG A O 1
ATOM 1207 N N . ALA A 1 158 ? -13.192 4.142 24.357 1.00 90.75 158 ALA A N 1
ATOM 1208 C CA . ALA A 1 158 ? -12.624 3.828 23.055 1.00 90.75 158 ALA A CA 1
ATOM 1209 C C . ALA A 1 158 ? -12.994 4.860 21.983 1.00 90.75 158 ALA A C 1
ATOM 1211 O O . ALA A 1 158 ? -12.141 5.235 21.179 1.00 90.75 158 ALA A O 1
ATOM 1212 N N . ARG A 1 159 ? -14.232 5.372 21.991 1.00 90.38 159 ARG A N 1
ATOM 1213 C CA . ARG A 1 159 ? -14.662 6.469 21.108 1.00 90.38 159 ARG A CA 1
ATOM 1214 C C . ARG A 1 159 ? -13.830 7.726 21.339 1.00 90.38 159 ARG A C 1
ATOM 1216 O O . ARG A 1 159 ? -13.313 8.293 20.376 1.00 90.38 159 ARG A O 1
ATOM 1223 N N . VAL A 1 160 ? -13.653 8.121 22.602 1.00 91.38 160 VAL A N 1
ATOM 1224 C CA . VAL A 1 160 ? -12.833 9.283 22.975 1.00 91.38 160 VAL A CA 1
ATOM 1225 C C . VAL A 1 160 ? -11.381 9.077 22.533 1.00 91.38 160 VAL A C 1
ATOM 1227 O O . VAL A 1 160 ? -10.833 9.928 21.831 1.00 91.38 160 VAL A O 1
ATOM 1230 N N . ALA A 1 161 ? -10.782 7.922 22.830 1.00 86.19 161 ALA A N 1
ATOM 1231 C CA . ALA A 1 161 ? -9.419 7.595 22.409 1.00 86.19 161 ALA A CA 1
ATOM 1232 C C . ALA A 1 161 ? -9.255 7.651 20.878 1.00 86.19 161 ALA A C 1
ATOM 1234 O O . ALA A 1 161 ? -8.346 8.311 20.376 1.00 86.19 161 ALA A O 1
ATOM 1235 N N . ALA A 1 162 ? -10.180 7.052 20.123 1.00 81.81 162 ALA A N 1
ATOM 1236 C CA . ALA A 1 162 ? -10.140 7.034 18.661 1.00 81.81 162 ALA A CA 1
ATOM 1237 C C . ALA A 1 162 ? -10.314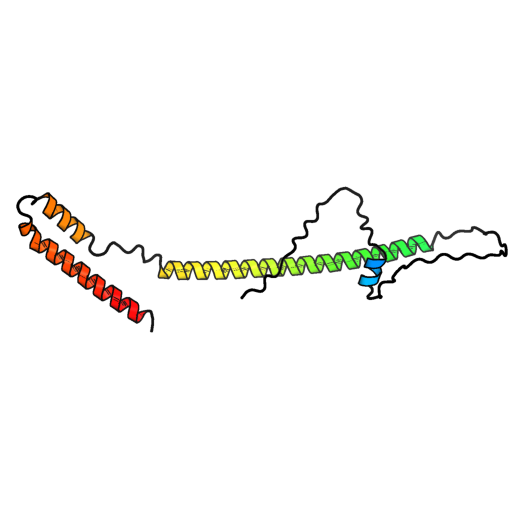 8.426 18.027 1.00 81.81 162 ALA A C 1
ATOM 1239 O O . ALA A 1 162 ? -9.747 8.687 16.962 1.00 81.81 162 ALA A O 1
ATOM 1240 N N . SER A 1 163 ? -11.092 9.319 18.650 1.00 77.88 163 SER A N 1
ATOM 1241 C CA . SER A 1 163 ? -11.183 10.722 18.219 1.00 77.88 163 SER A CA 1
ATOM 1242 C C . SER A 1 163 ? -9.903 11.511 18.514 1.00 77.88 163 SER A C 1
ATOM 1244 O O . SER A 1 163 ? -9.468 12.299 17.677 1.00 77.88 163 SER A O 1
ATOM 1246 N N . SER A 1 164 ? -9.248 11.246 19.649 1.00 75.94 164 SER A N 1
ATOM 1247 C CA . SER A 1 164 ? -8.036 11.957 20.067 1.00 75.94 164 SER A CA 1
ATOM 1248 C C . SER A 1 164 ? -6.798 11.531 19.268 1.00 75.94 164 SER A C 1
ATOM 1250 O O . SER A 1 164 ? -6.020 12.384 18.845 1.00 75.94 164 SER A O 1
ATOM 1252 N N . SER A 1 165 ? -6.629 10.232 18.987 1.00 66.69 165 SER A N 1
ATOM 1253 C CA . SER A 1 165 ? -5.525 9.730 18.151 1.00 66.69 165 SER A CA 1
ATOM 1254 C C . SER A 1 165 ? -5.607 10.234 16.707 1.00 66.69 165 SER A C 1
ATOM 1256 O O . SER A 1 165 ? -4.579 10.474 16.079 1.00 66.69 165 SER A O 1
ATOM 1258 N N . ARG A 1 166 ? -6.821 10.456 16.181 1.00 61.06 166 ARG A N 1
ATOM 1259 C CA . ARG A 1 166 ? -7.017 11.029 14.840 1.00 61.06 166 ARG A CA 1
ATOM 1260 C C . ARG A 1 166 ? -6.578 12.490 14.741 1.00 61.06 166 ARG A C 1
ATOM 1262 O O . ARG A 1 166 ? -6.097 12.880 13.686 1.00 61.06 166 ARG A O 1
ATOM 1269 N N . MET A 1 167 ? -6.698 13.274 15.814 1.00 58.97 167 MET A N 1
ATOM 1270 C CA . MET A 1 167 ? -6.204 14.658 15.827 1.00 58.97 167 MET A CA 1
ATOM 1271 C C . MET A 1 167 ? -4.671 14.737 15.884 1.00 58.97 167 MET A C 1
ATOM 1273 O O . MET A 1 167 ? -4.091 15.632 15.282 1.00 58.97 167 MET A O 1
ATOM 1277 N N . GLN A 1 168 ? -4.005 13.780 16.539 1.00 50.25 168 GLN A N 1
ATOM 1278 C CA . GLN A 1 168 ? -2.538 13.748 16.650 1.00 50.25 168 GLN A CA 1
ATOM 1279 C C . GLN A 1 168 ? -1.826 13.272 15.377 1.00 50.25 168 GLN A C 1
ATOM 1281 O O . GLN A 1 168 ? -0.670 13.609 15.174 1.00 50.25 168 GLN A O 1
ATOM 1286 N N . ALA A 1 169 ? -2.495 12.501 14.516 1.00 52.19 169 ALA A N 1
ATOM 1287 C CA . ALA A 1 169 ? -1.913 12.014 13.261 1.00 52.19 169 ALA A CA 1
ATOM 1288 C C . ALA A 1 169 ? -1.980 13.032 12.099 1.00 52.19 169 ALA A C 1
ATOM 1290 O O . ALA A 1 169 ? -1.509 12.730 11.004 1.00 52.19 169 ALA A O 1
ATOM 1291 N N . VAL A 1 170 ? -2.604 14.200 12.311 1.00 49.53 170 VAL A N 1
ATOM 1292 C CA . VAL A 1 170 ? -2.835 15.245 11.290 1.00 49.53 170 VAL A CA 1
ATOM 1293 C C . VAL A 1 170 ? -2.018 16.524 11.564 1.00 49.53 170 VAL A C 1
ATOM 1295 O O . VAL A 1 170 ? -1.965 17.401 10.706 1.00 49.53 170 VAL A O 1
ATOM 1298 N N . SER A 1 171 ? -1.367 16.634 12.729 1.00 41.88 171 SER A N 1
ATOM 1299 C CA . SER A 1 171 ? -0.400 17.698 13.067 1.00 41.88 171 SER A CA 1
ATOM 1300 C C . SER A 1 171 ? 1.031 17.198 12.929 1.00 41.88 171 SER A C 1
ATOM 1302 O O . SER A 1 171 ? 1.890 18.028 12.566 1.00 41.88 171 SER A O 1
#

Sequence (171 aa):
MGSGESKRRVIVEDADGEEIVTVTEAVVRRMKGLPDIDKTGTKQASHPSTASAPTPSPPVSRSAELDRATSVLKREAEDFYLQKIRDLQDRNIRLQKQTNEQFAIAVQEVEKKFVNVTASPVCQDLQAKVLECYQANGSEPLNCSAIVNAFATCVDRARVAASSSRMQAVS

Organism: NCBI:txid259542